Protein AF-A0A016QJT8-F1 (afdb_monomer)

Secondary structure (DSSP, 8-state):
----SEEE-B-TTSPBP---SSS-PPPPEEESS-EEETTEEE-TT-EEEEEEE-TTPPTTS--EEEEEEE---S--------TTSPPPPP-

Organism: NCBI:txid1476583

Solvent-accessible surface area (backbone atoms only — not comparable to full-atom values): 5995 Å² total; per-residue (Å²): 132,88,81,69,50,58,42,78,29,54,46,100,84,70,46,75,34,68,80,56,90,94,43,88,58,47,69,31,27,29,24,74,36,72,47,70,58,88,92,47,77,40,53,54,72,40,34,34,33,48,48,67,48,57,79,97,49,60,92,94,55,89,57,53,75,46,81,48,73,56,89,84,66,80,76,66,74,82,78,75,75,55,90,86,54,77,78,88,74,84,131

pLDDT: mean 71.09, std 17.02, range [41.34, 94.62]

Nearest PDB structures (foldseek):
  4tvf-assembly1_A  TM=7.663E-01  e=9.146E-01  Actinoplanes teichomyceticus

Mean predicted aligned error: 10.41 Å

Radius of gyration: 15.87 Å; Cα contacts (8 Å, |Δi|>4): 143; chains: 1; bounding box: 52×27×38 Å

Foldseek 3Di:
DPPDQKDFDADPVRHGADDADPDGWFGKIAGCAWDQDPNDTDHHGWIWTWDWDCVPPDPPDDTDTDIGIDDGDHPPDHPDPPPPDDPDDDD

Sequence (91 aa):
METGGAVMAKNGQGRPLGFYFCTPYCAIYGAKRPLVLGDTPVRKGQRFTLERAAEGVRLGYPFRREIVVGTFQTGAAIDYCDPDQPPPHED

Structure (mmCIF, N/CA/C/O backbone):
data_AF-A0A016QJT8-F1
#
_entry.id   AF-A0A016QJT8-F1
#
loop_
_atom_site.group_PDB
_atom_site.id
_atom_site.type_symbol
_atom_site.label_atom_id
_atom_site.label_alt_id
_atom_site.label_comp_id
_atom_site.label_asym_id
_atom_site.label_entity_id
_atom_site.label_seq_id
_atom_site.pdbx_PDB_ins_code
_atom_site.Cartn_x
_atom_site.Cartn_y
_atom_site.Cartn_z
_atom_site.occupancy
_atom_site.B_iso_or_equiv
_atom_site.auth_seq_id
_atom_site.auth_comp_id
_atom_site.auth_asym_id
_atom_site.auth_atom_id
_atom_site.pdbx_PDB_model_num
ATOM 1 N N . MET A 1 1 ? -25.385 -2.956 1.059 1.00 43.12 1 MET A N 1
ATOM 2 C CA . MET A 1 1 ? -23.931 -3.104 0.835 1.00 43.12 1 MET A CA 1
ATOM 3 C C . MET A 1 1 ? -23.254 -1.970 1.582 1.00 43.12 1 MET A C 1
ATOM 5 O O . MET A 1 1 ? -23.402 -0.831 1.167 1.00 43.12 1 MET A O 1
ATOM 9 N N . GLU A 1 2 ? -22.614 -2.237 2.722 1.00 48.06 2 GLU A N 1
ATOM 10 C CA . GLU A 1 2 ? -21.848 -1.197 3.422 1.00 48.06 2 GLU A CA 1
ATOM 11 C C . GLU A 1 2 ? -20.609 -0.849 2.586 1.00 48.06 2 GLU A C 1
ATOM 13 O O . GLU A 1 2 ? -19.604 -1.572 2.551 1.00 48.06 2 GLU A O 1
ATOM 18 N N . THR A 1 3 ? -20.717 0.239 1.832 1.00 56.88 3 THR A N 1
ATOM 19 C CA . THR A 1 3 ? -19.597 0.892 1.156 1.00 56.88 3 THR A CA 1
ATOM 20 C C . THR A 1 3 ? -18.638 1.460 2.210 1.00 56.88 3 THR A C 1
ATOM 22 O O . THR A 1 3 ? -19.097 2.007 3.207 1.00 56.88 3 THR A O 1
ATOM 25 N N . GLY A 1 4 ? -17.315 1.347 2.008 1.00 69.00 4 GLY A N 1
ATOM 26 C CA . GLY A 1 4 ? -16.309 1.937 2.920 1.00 69.00 4 GLY A CA 1
ATOM 27 C C . GLY A 1 4 ? -15.373 0.962 3.655 1.00 69.00 4 GLY A C 1
ATOM 28 O O . GLY A 1 4 ? -14.865 1.280 4.727 1.00 69.00 4 GLY A O 1
ATOM 29 N N . GLY A 1 5 ? -15.115 -0.231 3.105 1.00 85.56 5 GLY A N 1
ATOM 30 C CA . GLY A 1 5 ? -14.256 -1.244 3.743 1.00 85.56 5 GLY A CA 1
ATOM 31 C C . GLY A 1 5 ? -12.766 -0.879 3.864 1.00 85.56 5 GLY A C 1
ATOM 32 O O . GLY A 1 5 ? -12.058 -1.486 4.668 1.00 85.56 5 GLY A O 1
ATOM 33 N N . ALA A 1 6 ? -12.303 0.122 3.117 1.00 86.50 6 ALA A N 1
ATOM 34 C CA . ALA A 1 6 ? -10.946 0.654 3.162 1.00 86.50 6 ALA A CA 1
ATOM 35 C C . ALA A 1 6 ? -10.987 2.185 3.269 1.00 86.50 6 ALA A C 1
ATOM 37 O O . ALA A 1 6 ? -11.869 2.828 2.704 1.00 86.50 6 ALA A O 1
ATOM 38 N N . VAL A 1 7 ? -10.024 2.767 3.981 1.00 88.69 7 VAL A N 1
ATOM 39 C CA . VAL A 1 7 ? -9.835 4.225 4.076 1.00 88.69 7 VAL A CA 1
ATOM 40 C C . VAL A 1 7 ? -8.373 4.565 3.856 1.00 88.69 7 VAL A C 1
ATOM 42 O O . VAL A 1 7 ? -7.522 3.731 4.151 1.00 88.69 7 VAL A O 1
ATOM 45 N N . MET A 1 8 ? -8.053 5.782 3.414 1.00 86.25 8 MET A N 1
ATOM 46 C CA . MET A 1 8 ? -6.650 6.199 3.385 1.00 86.25 8 MET A CA 1
ATOM 47 C C . MET A 1 8 ? -6.032 6.113 4.782 1.00 86.25 8 MET A C 1
ATOM 49 O O . MET A 1 8 ? -6.594 6.597 5.770 1.00 86.25 8 MET A O 1
ATOM 53 N N . ALA A 1 9 ? -4.865 5.489 4.852 1.00 84.19 9 ALA A N 1
ATOM 54 C CA . ALA A 1 9 ? -4.080 5.383 6.058 1.00 84.19 9 ALA A CA 1
ATOM 55 C C . ALA A 1 9 ? -3.435 6.738 6.362 1.00 84.19 9 ALA A C 1
ATOM 57 O O . ALA A 1 9 ? -2.970 7.450 5.471 1.00 84.19 9 ALA A O 1
ATOM 58 N N . LYS A 1 10 ? -3.420 7.092 7.645 1.00 82.69 10 LYS A N 1
ATOM 59 C CA . LYS A 1 10 ? -2.862 8.343 8.150 1.00 82.69 10 LYS A CA 1
ATOM 60 C C . LYS A 1 10 ? -1.808 8.055 9.215 1.00 82.69 10 LYS A C 1
ATOM 62 O O . LYS A 1 10 ? -1.894 7.041 9.910 1.00 82.69 10 LYS A O 1
ATOM 67 N N . ASN A 1 11 ? -0.821 8.934 9.335 1.00 77.69 11 ASN A N 1
ATOM 68 C CA . ASN A 1 11 ? 0.145 8.924 10.426 1.00 77.69 11 ASN A CA 1
ATOM 69 C C . ASN A 1 11 ? -0.491 9.451 11.731 1.00 77.69 11 ASN A C 1
ATOM 71 O O . ASN A 1 11 ? -1.653 9.863 11.744 1.00 77.69 11 ASN A O 1
ATOM 75 N N . GLY A 1 12 ? 0.273 9.463 12.829 1.00 75.75 12 GLY A N 1
ATOM 76 C CA . GLY A 1 12 ? -0.206 9.938 14.138 1.00 75.75 12 GLY A CA 1
ATOM 77 C C . GLY A 1 12 ? -0.651 11.408 14.168 1.00 75.75 12 GLY A C 1
ATOM 78 O O . GLY A 1 12 ? -1.402 11.799 15.049 1.00 75.75 12 GLY A O 1
ATOM 79 N N . GLN A 1 13 ? -0.251 12.206 13.174 1.00 80.00 13 GLN A N 1
ATOM 80 C CA . GLN A 1 13 ? -0.650 13.607 12.998 1.00 80.00 13 GLN A CA 1
ATOM 81 C C . GLN A 1 13 ? -1.838 13.773 12.031 1.00 80.00 13 GLN A C 1
ATOM 83 O O . GLN A 1 13 ? -2.148 14.885 11.612 1.00 80.00 13 GLN A O 1
ATOM 88 N N . GLY A 1 14 ? -2.475 12.676 11.607 1.00 77.88 14 GLY A N 1
ATOM 89 C CA . GLY A 1 14 ? -3.619 12.706 10.694 1.00 77.88 14 GLY A CA 1
ATOM 90 C C . GLY A 1 14 ? -3.276 12.989 9.225 1.00 77.88 14 GLY A C 1
ATOM 91 O O . GLY A 1 14 ? -4.194 13.114 8.408 1.00 77.88 14 GLY A O 1
ATOM 92 N N . ARG A 1 15 ? -1.990 13.058 8.858 1.00 76.88 15 ARG A N 1
ATOM 93 C CA . ARG A 1 15 ? -1.542 13.222 7.464 1.00 76.88 15 ARG A CA 1
ATOM 94 C C . ARG A 1 15 ? -1.543 11.872 6.743 1.00 76.88 15 ARG A C 1
ATOM 96 O O . ARG A 1 15 ? -1.231 10.877 7.395 1.00 76.88 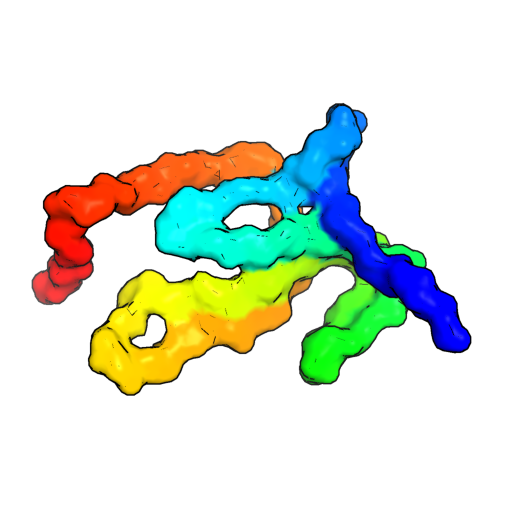15 ARG A O 1
ATOM 103 N N . PRO A 1 16 ? -1.864 11.799 5.440 1.00 75.12 16 PRO A N 1
ATOM 104 C CA . PRO A 1 16 ? -1.767 10.556 4.675 1.00 75.12 16 PRO A CA 1
ATOM 105 C C . PRO A 1 16 ? -0.382 9.899 4.791 1.00 75.12 16 PRO A C 1
ATOM 107 O O . PRO A 1 16 ? 0.636 10.586 4.870 1.00 75.12 16 PRO A O 1
ATOM 110 N N . LEU A 1 17 ? -0.354 8.568 4.842 1.00 73.25 17 LEU A N 1
ATOM 111 C CA . LEU A 1 17 ? 0.874 7.773 4.810 1.00 73.25 17 LEU A CA 1
ATOM 112 C C . LEU A 1 17 ? 1.366 7.605 3.364 1.00 73.25 17 LEU A C 1
ATOM 114 O O . LEU A 1 17 ? 0.597 7.142 2.524 1.00 73.25 17 LEU A O 1
ATOM 118 N N . GLY A 1 18 ? 2.661 7.875 3.146 1.00 61.12 18 GLY A N 1
ATOM 119 C CA . GLY A 1 18 ? 3.431 7.495 1.952 1.00 61.12 18 GLY A CA 1
ATOM 120 C C . GLY A 1 18 ? 3.329 8.450 0.757 1.00 61.12 18 GLY A C 1
ATOM 121 O O . GLY A 1 18 ? 2.250 8.930 0.428 1.00 61.12 18 GLY A O 1
ATOM 122 N N . PHE A 1 19 ? 4.470 8.677 0.102 1.00 50.97 19 PHE A N 1
ATOM 123 C CA . PHE A 1 19 ? 4.616 9.242 -1.244 1.00 50.97 19 PHE A CA 1
ATOM 124 C C . PHE A 1 19 ? 5.832 8.553 -1.891 1.00 50.97 19 PHE A C 1
ATOM 126 O O . PHE A 1 19 ? 6.797 8.274 -1.180 1.00 50.97 19 PHE A O 1
ATOM 133 N N . TYR A 1 20 ? 5.797 8.285 -3.197 1.00 47.53 20 TYR A N 1
ATOM 134 C CA . TYR A 1 20 ? 6.961 7.850 -3.979 1.00 47.53 20 TYR A CA 1
ATOM 135 C C . TYR A 1 20 ? 6.943 8.608 -5.312 1.00 47.53 20 TYR A C 1
ATOM 137 O O . TYR A 1 20 ? 5.867 8.886 -5.841 1.00 47.53 20 TYR A O 1
ATOM 145 N N . PHE A 1 21 ? 8.111 9.034 -5.791 1.00 44.41 21 PHE A N 1
ATOM 146 C CA . PHE A 1 21 ? 8.225 10.136 -6.755 1.00 44.41 21 PHE A CA 1
ATOM 147 C C . PHE A 1 21 ? 8.376 9.687 -8.220 1.00 44.41 21 PHE A C 1
ATOM 149 O O . PHE A 1 21 ? 7.860 10.369 -9.099 1.00 44.41 21 PHE A O 1
ATOM 156 N N . CYS A 1 22 ? 8.985 8.534 -8.514 1.00 42.31 22 CYS A N 1
ATOM 157 C CA . CYS A 1 22 ? 9.190 8.090 -9.906 1.00 42.31 22 CYS A CA 1
ATOM 158 C C . CYS A 1 22 ? 8.033 7.247 -10.475 1.00 42.31 22 CYS A C 1
ATOM 160 O O . CYS A 1 22 ? 7.941 7.010 -11.678 1.00 42.31 22 CYS A O 1
ATOM 162 N N . THR A 1 23 ? 7.117 6.809 -9.614 1.00 41.34 23 THR A N 1
ATOM 163 C CA . THR A 1 23 ? 5.914 6.054 -9.970 1.00 41.34 23 THR A CA 1
ATOM 164 C C . THR A 1 23 ? 4.781 6.528 -9.070 1.00 41.34 23 THR A C 1
ATOM 166 O O . THR A 1 23 ? 4.998 6.669 -7.865 1.00 41.34 23 THR A O 1
ATOM 169 N N . PRO A 1 24 ? 3.569 6.784 -9.595 1.00 50.91 24 PRO 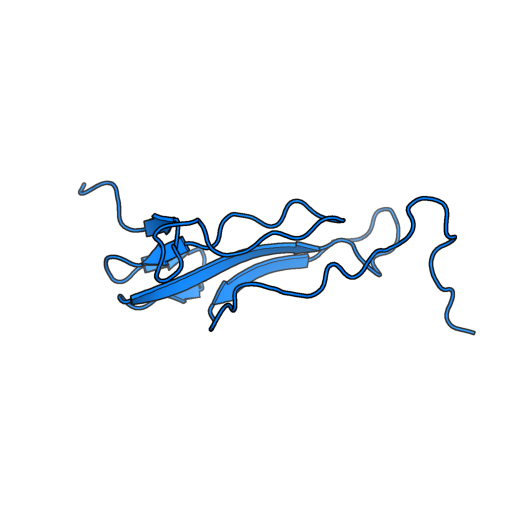A N 1
ATOM 170 C CA . PRO A 1 24 ? 2.433 7.133 -8.758 1.00 50.91 24 PRO A CA 1
ATOM 171 C C . PRO A 1 24 ? 2.055 5.899 -7.935 1.00 50.91 24 PRO A C 1
ATOM 173 O O . PRO A 1 24 ? 1.206 5.108 -8.343 1.00 50.91 24 PRO A O 1
ATOM 176 N N . TYR A 1 25 ? 2.704 5.692 -6.790 1.00 57.19 25 TYR A N 1
ATOM 177 C CA . TYR A 1 25 ? 2.244 4.683 -5.855 1.00 57.19 25 TYR A CA 1
ATOM 178 C C . TYR A 1 25 ? 0.848 5.075 -5.398 1.00 57.19 25 TYR A C 1
ATOM 180 O O . TYR A 1 25 ? 0.559 6.235 -5.083 1.00 57.19 25 TYR A O 1
ATOM 188 N N . CYS A 1 26 ? -0.040 4.089 -5.392 1.00 65.00 26 CYS A N 1
ATOM 189 C CA . CYS A 1 26 ? -1.373 4.275 -4.868 1.00 65.00 26 CYS A CA 1
ATOM 190 C C . CYS A 1 26 ? -1.304 4.657 -3.385 1.00 65.00 26 CYS A C 1
ATOM 192 O O . CYS A 1 26 ? -0.371 4.294 -2.662 1.00 65.00 26 CYS A O 1
ATOM 194 N N . ALA A 1 27 ? -2.315 5.401 -2.932 1.00 77.56 27 ALA A N 1
ATOM 195 C CA . ALA A 1 27 ? -2.446 5.741 -1.525 1.00 77.56 27 ALA A CA 1
ATOM 196 C C . ALA A 1 27 ? -2.338 4.478 -0.659 1.00 77.56 27 ALA A C 1
ATOM 198 O O . ALA A 1 27 ? -2.827 3.410 -1.029 1.00 77.56 27 ALA A O 1
ATOM 199 N N . ILE A 1 28 ? -1.726 4.600 0.517 1.00 84.25 28 ILE A N 1
ATOM 200 C CA . ILE A 1 28 ? -1.773 3.513 1.491 1.00 84.25 28 ILE A CA 1
ATOM 201 C C . ILE A 1 28 ? -3.174 3.507 2.092 1.00 84.25 28 ILE A C 1
ATOM 203 O O . ILE A 1 28 ? -3.663 4.534 2.568 1.00 84.25 28 ILE A O 1
ATOM 207 N N . TYR A 1 29 ? -3.812 2.346 2.109 1.00 88.81 29 TYR A N 1
ATOM 208 C CA . TYR A 1 29 ? -5.136 2.145 2.677 1.00 88.81 29 TYR A CA 1
ATOM 209 C C . TYR A 1 29 ? -5.062 1.314 3.953 1.00 88.81 29 TYR A C 1
ATOM 211 O O . TYR A 1 29 ? -4.191 0.465 4.110 1.00 88.81 29 TYR A O 1
ATOM 219 N N . GLY A 1 30 ? -5.992 1.546 4.874 1.00 92.12 30 GLY A N 1
ATOM 220 C CA . GLY A 1 30 ? -6.244 0.706 6.039 1.00 92.12 30 GLY A CA 1
ATOM 221 C C . GLY A 1 30 ? -7.595 0.005 5.923 1.00 92.12 30 GLY A C 1
ATOM 222 O O . GLY A 1 30 ? -8.612 0.651 5.651 1.00 92.12 30 GLY A O 1
ATOM 223 N N . ALA A 1 31 ? -7.620 -1.303 6.175 1.00 93.88 31 ALA A N 1
ATOM 224 C CA . ALA A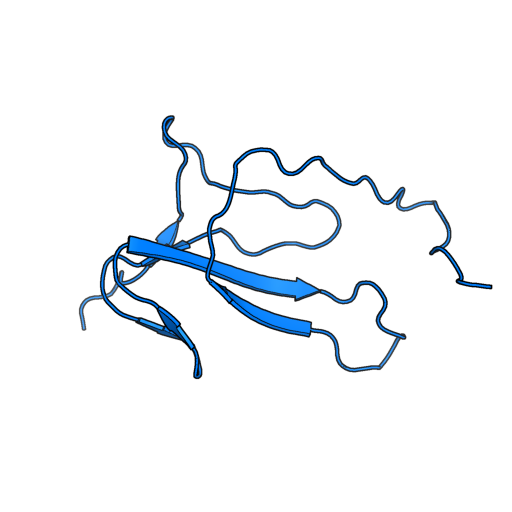 1 31 ? -8.836 -2.107 6.146 1.00 93.88 31 ALA A CA 1
ATOM 225 C C . ALA A 1 31 ? -9.681 -1.891 7.418 1.00 93.88 31 ALA A C 1
ATOM 227 O O . ALA A 1 31 ? -9.236 -2.156 8.538 1.00 93.88 31 ALA A O 1
ATOM 228 N N . LYS A 1 32 ? -10.926 -1.427 7.266 1.00 94.06 32 LYS A N 1
ATOM 229 C CA . LYS A 1 32 ? -11.880 -1.227 8.379 1.00 94.06 32 LYS A CA 1
ATOM 230 C C . LYS A 1 32 ? -12.621 -2.500 8.782 1.00 94.06 32 LYS A C 1
ATOM 232 O O . LYS A 1 32 ? -13.115 -2.604 9.905 1.00 94.06 32 LYS A O 1
ATOM 237 N N . ARG A 1 33 ? -12.632 -3.484 7.891 1.00 92.19 33 ARG A N 1
ATOM 238 C CA . ARG A 1 33 ? -13.160 -4.842 8.059 1.00 92.19 33 ARG A CA 1
ATOM 239 C C . ARG A 1 33 ? -12.297 -5.806 7.236 1.00 92.19 33 ARG A C 1
ATOM 241 O O . ARG A 1 33 ? -11.495 -5.314 6.448 1.00 92.19 33 ARG A O 1
ATOM 248 N N . PRO A 1 34 ? -12.429 -7.133 7.391 1.00 93.75 34 PRO A N 1
ATOM 249 C CA . PRO A 1 34 ? -11.784 -8.068 6.476 1.00 93.75 34 PRO A CA 1
ATOM 250 C C . PRO A 1 34 ? -12.181 -7.780 5.019 1.00 93.75 34 PRO A C 1
ATOM 252 O O . PRO A 1 34 ? -13.357 -7.518 4.731 1.00 93.75 34 PRO A O 1
ATOM 255 N N . LEU A 1 35 ? -11.194 -7.797 4.126 1.00 93.69 35 LEU A N 1
ATOM 256 C CA . LEU A 1 35 ? -11.331 -7.584 2.687 1.00 93.69 35 LEU A CA 1
ATOM 257 C C . LEU A 1 35 ? -10.677 -8.739 1.931 1.00 93.69 35 LEU A C 1
ATOM 259 O O . LEU A 1 35 ? -9.756 -9.383 2.430 1.00 93.69 35 LEU A O 1
ATOM 263 N 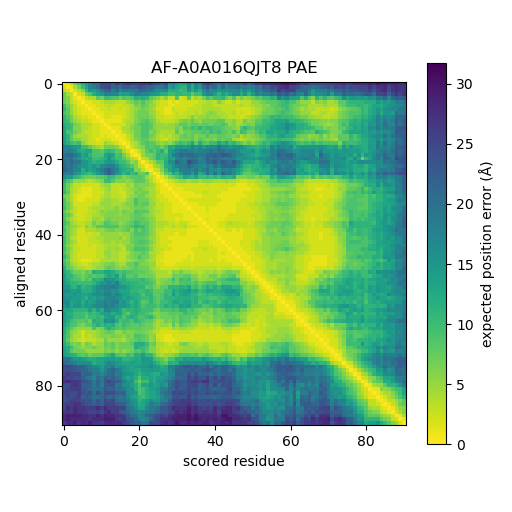N . VAL A 1 36 ? -11.129 -8.939 0.700 1.00 93.19 36 VAL A N 1
ATOM 264 C CA . VAL A 1 36 ? -10.448 -9.758 -0.300 1.00 93.19 36 VAL A CA 1
ATOM 265 C C . VAL A 1 36 ? -10.246 -8.860 -1.517 1.00 93.19 36 VAL A C 1
ATOM 267 O O . VAL A 1 36 ? -11.213 -8.281 -2.016 1.00 93.19 36 VAL A O 1
ATOM 270 N N . LEU A 1 37 ? -8.993 -8.670 -1.926 1.00 88.38 37 LEU A N 1
ATOM 271 C CA . LEU A 1 37 ? -8.593 -7.825 -3.049 1.00 88.38 37 LEU A CA 1
ATOM 272 C C . LEU A 1 37 ? -7.950 -8.725 -4.106 1.00 88.38 37 LEU A C 1
ATOM 274 O O . LEU A 1 37 ? -6.816 -9.158 -3.935 1.00 88.38 37 LEU A O 1
ATOM 278 N N . GLY A 1 38 ? -8.691 -9.055 -5.165 1.00 87.69 38 GLY A N 1
ATOM 279 C CA . GLY A 1 38 ? -8.288 -10.145 -6.057 1.00 87.69 38 GLY A CA 1
ATOM 280 C C . GLY A 1 38 ? -8.283 -11.476 -5.301 1.00 87.69 38 GLY A C 1
ATOM 281 O O . GLY A 1 38 ? -9.305 -11.869 -4.745 1.00 87.69 38 GLY A O 1
ATOM 282 N N . ASP A 1 39 ? -7.131 -12.133 -5.249 1.00 88.06 39 ASP A N 1
ATOM 283 C CA . ASP A 1 39 ? -6.850 -13.341 -4.463 1.00 88.06 39 ASP A CA 1
ATOM 284 C C . ASP A 1 39 ? -6.194 -13.041 -3.101 1.00 88.06 39 ASP A C 1
ATOM 286 O O . ASP A 1 39 ? -5.933 -13.952 -2.317 1.00 88.06 39 ASP A O 1
ATOM 290 N N . THR A 1 40 ? -5.956 -11.763 -2.787 1.00 90.38 40 THR A N 1
ATOM 291 C CA . THR A 1 40 ? -5.215 -11.349 -1.595 1.00 90.38 40 THR A CA 1
ATOM 292 C C . THR A 1 40 ? -6.162 -11.042 -0.425 1.00 90.38 40 THR A C 1
ATOM 294 O O . THR A 1 40 ? -6.912 -10.057 -0.471 1.00 90.38 40 THR A O 1
ATOM 297 N N . PRO A 1 41 ? -6.141 -11.831 0.668 1.00 93.56 41 PRO A N 1
ATOM 298 C CA . PRO A 1 41 ? -6.913 -11.529 1.868 1.00 93.56 41 PRO A CA 1
ATOM 299 C C . PRO A 1 41 ? -6.240 -10.432 2.706 1.00 93.56 41 PRO A C 1
ATOM 301 O O . PRO A 1 41 ? -5.060 -10.516 3.040 1.00 93.56 41 PRO A O 1
ATOM 304 N N . VAL A 1 42 ? -7.015 -9.431 3.132 1.00 93.31 42 VAL A N 1
ATOM 305 C CA . VAL A 1 42 ? -6.563 -8.344 4.014 1.00 93.31 42 VAL A CA 1
ATOM 306 C C . VAL A 1 42 ? -7.407 -8.335 5.282 1.00 93.31 42 VAL A C 1
ATOM 30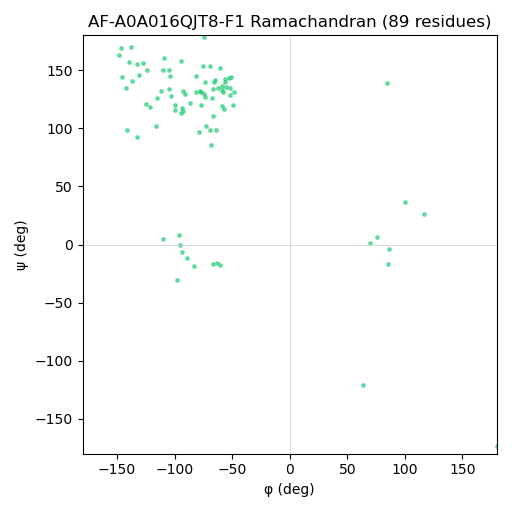8 O O . VAL A 1 42 ? -8.623 -8.135 5.255 1.00 93.31 42 VAL A O 1
ATOM 311 N N . ARG A 1 43 ? -6.772 -8.545 6.432 1.00 94.62 43 ARG A N 1
ATOM 312 C CA . ARG A 1 43 ? -7.444 -8.543 7.734 1.00 94.62 43 ARG A CA 1
ATOM 313 C C . ARG A 1 43 ? -7.769 -7.117 8.167 1.00 94.62 43 ARG A C 1
ATOM 315 O O . ARG A 1 43 ? -7.078 -6.159 7.823 1.00 94.62 43 ARG A O 1
ATOM 322 N N . LYS A 1 44 ? -8.801 -6.978 9.001 1.00 94.00 44 LYS A N 1
ATOM 323 C CA . LYS A 1 44 ? -9.129 -5.703 9.653 1.00 94.00 44 LYS A CA 1
ATOM 324 C C . LYS A 1 44 ? -7.892 -5.133 10.361 1.00 94.00 44 LYS A C 1
ATOM 326 O O . LYS A 1 44 ? -7.202 -5.851 11.076 1.00 94.00 44 LYS A O 1
ATOM 331 N N . GLY A 1 45 ? -7.644 -3.839 10.177 1.00 90.75 45 GLY A N 1
ATOM 332 C CA . GLY A 1 45 ? -6.515 -3.119 10.767 1.00 90.75 45 GLY A CA 1
ATOM 333 C C . GLY A 1 45 ? -5.213 -3.208 9.969 1.00 90.75 45 GLY A C 1
ATOM 334 O O . GLY A 1 45 ? -4.345 -2.360 10.172 1.00 90.75 45 GLY A O 1
ATOM 335 N N . GLN A 1 46 ? -5.080 -4.157 9.035 1.00 92.69 46 GLN A N 1
ATOM 336 C CA . GLN A 1 46 ? -3.924 -4.192 8.144 1.00 92.69 46 GLN A CA 1
ATOM 337 C C . GLN A 1 46 ? -3.949 -3.022 7.165 1.00 92.69 46 GLN A C 1
ATOM 339 O O . GLN A 1 46 ? -5.006 -2.474 6.823 1.00 92.69 46 GLN A O 1
ATOM 344 N N . ARG A 1 47 ? -2.748 -2.651 6.722 1.00 90.50 47 ARG A N 1
ATOM 345 C CA . ARG A 1 47 ? -2.538 -1.666 5.672 1.00 90.50 47 ARG A CA 1
ATOM 346 C C . ARG A 1 47 ? -2.132 -2.362 4.385 1.00 90.50 47 ARG A C 1
ATOM 348 O O . ARG A 1 47 ? -1.488 -3.410 4.428 1.00 90.50 47 ARG A O 1
ATOM 355 N N . PHE A 1 48 ? -2.482 -1.754 3.265 1.00 90.00 48 PHE A N 1
ATOM 356 C CA . PHE A 1 48 ? -2.082 -2.220 1.948 1.00 90.00 48 PHE A CA 1
ATOM 357 C C . PHE A 1 48 ? -1.914 -1.051 0.974 1.00 90.00 48 PHE A C 1
ATOM 359 O O . PHE A 1 48 ? -2.426 0.043 1.218 1.00 90.00 48 PHE A O 1
ATOM 366 N N . THR A 1 49 ? -1.226 -1.291 -0.137 1.00 86.94 49 THR A N 1
ATOM 367 C CA . THR A 1 49 ? -1.216 -0.414 -1.313 1.00 86.94 49 THR A CA 1
ATOM 368 C C . THR A 1 49 ? -1.303 -1.250 -2.591 1.00 86.94 49 THR A C 1
ATOM 370 O O . THR A 1 49 ? -1.228 -2.480 -2.545 1.00 86.94 49 THR A O 1
ATOM 373 N N . LEU A 1 50 ? -1.508 -0.581 -3.721 1.00 83.00 50 LEU A N 1
ATOM 374 C CA . LEU A 1 50 ? -1.412 -1.176 -5.048 1.00 83.00 50 LEU A CA 1
ATOM 375 C C . LEU A 1 50 ? -0.040 -0.805 -5.612 1.00 83.00 50 LEU A C 1
ATOM 377 O O . LEU A 1 50 ? 0.268 0.382 -5.755 1.00 83.00 50 LEU A O 1
ATOM 381 N N . GLU A 1 51 ? 0.773 -1.807 -5.920 1.00 76.94 51 GLU A N 1
ATOM 382 C CA . GLU A 1 51 ? 2.056 -1.605 -6.579 1.00 76.94 51 GLU A CA 1
ATOM 383 C C . GLU A 1 51 ? 1.872 -1.686 -8.089 1.00 76.94 51 GLU A C 1
ATOM 385 O O . GLU A 1 51 ? 1.280 -2.627 -8.628 1.00 76.94 51 GLU A O 1
ATOM 390 N N . ARG A 1 52 ? 2.403 -0.670 -8.767 1.00 72.12 52 ARG A N 1
ATOM 391 C CA . ARG A 1 52 ? 2.562 -0.641 -10.213 1.00 72.12 52 ARG A CA 1
ATOM 392 C C . ARG A 1 52 ? 3.978 -0.177 -10.525 1.00 72.12 52 ARG A C 1
ATOM 394 O O . ARG A 1 52 ? 4.215 1.022 -10.635 1.00 72.12 52 ARG A O 1
ATOM 401 N N . ALA A 1 53 ? 4.891 -1.129 -10.674 1.00 70.12 53 ALA A N 1
ATOM 402 C CA . ALA A 1 53 ? 6.299 -0.859 -10.934 1.00 70.12 53 ALA A CA 1
ATOM 403 C C . ALA A 1 53 ? 6.693 -1.387 -12.317 1.00 70.12 53 ALA A C 1
ATOM 405 O O . ALA A 1 53 ? 6.464 -2.554 -12.636 1.00 70.12 53 ALA A O 1
ATOM 406 N N . ALA A 1 54 ? 7.262 -0.502 -13.137 1.00 64.19 54 ALA A N 1
ATOM 407 C CA . ALA A 1 54 ? 7.907 -0.835 -14.410 1.00 64.19 54 ALA A CA 1
ATOM 408 C C . ALA A 1 54 ? 9.435 -0.654 -14.344 1.00 64.19 54 ALA A C 1
ATOM 410 O O . ALA A 1 54 ? 10.117 -0.794 -15.354 1.00 64.19 54 ALA A O 1
ATOM 411 N N . GLU A 1 55 ? 9.961 -0.333 -13.161 1.00 67.19 55 GLU A N 1
ATOM 412 C CA . GLU A 1 55 ? 11.395 -0.245 -12.908 1.00 67.19 55 GLU A CA 1
ATOM 413 C C . GLU A 1 55 ? 12.071 -1.589 -13.209 1.00 67.19 55 GLU A C 1
ATOM 415 O O . GLU A 1 55 ? 11.548 -2.647 -12.856 1.00 67.19 55 GLU A O 1
ATOM 420 N N . GLY A 1 56 ? 13.188 -1.550 -13.938 1.00 64.50 56 GLY A N 1
ATOM 421 C CA . GLY A 1 56 ? 13.903 -2.748 -14.392 1.00 64.50 56 GLY A CA 1
ATOM 422 C C . GLY A 1 56 ? 13.191 -3.573 -15.478 1.00 64.50 56 GLY A C 1
ATOM 423 O O . GLY A 1 56 ? 13.723 -4.593 -15.911 1.00 64.50 56 GLY A O 1
ATOM 424 N N . VAL A 1 57 ? 12.008 -3.162 -15.957 1.00 62.75 57 VAL A N 1
ATOM 425 C CA . VAL A 1 57 ? 11.259 -3.894 -16.994 1.00 62.75 57 VAL A CA 1
ATOM 426 C C . VAL A 1 57 ? 11.603 -3.363 -18.387 1.00 62.75 57 VAL A C 1
ATOM 428 O O . VAL A 1 57 ? 11.558 -2.162 -18.650 1.00 62.75 57 VAL A O 1
ATOM 431 N N . ARG A 1 58 ? 11.897 -4.270 -19.327 1.00 63.38 58 ARG A N 1
ATOM 432 C CA . ARG A 1 58 ? 12.153 -3.923 -20.734 1.00 63.38 58 ARG A CA 1
ATOM 433 C C . ARG A 1 58 ? 10.900 -3.351 -21.409 1.00 63.38 58 ARG A C 1
ATO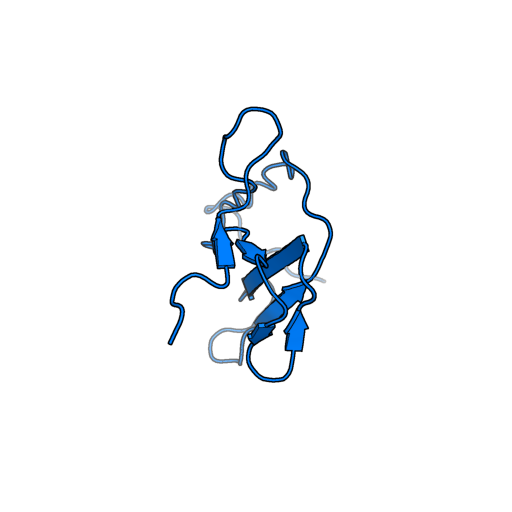M 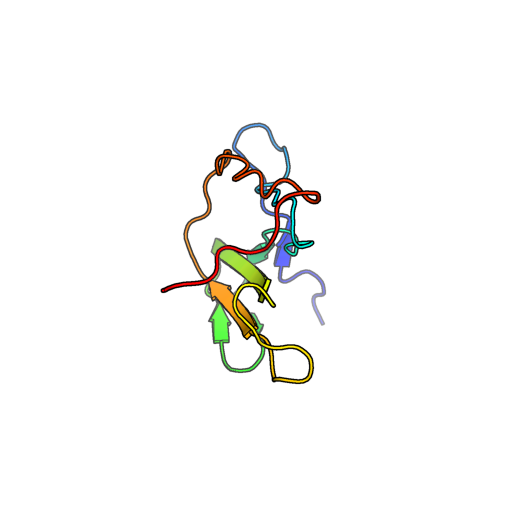435 O O . ARG A 1 58 ? 9.795 -3.856 -21.217 1.00 63.38 58 ARG A O 1
ATOM 442 N N . LEU A 1 59 ? 11.071 -2.347 -22.274 1.00 66.38 59 LEU A N 1
ATOM 443 C CA . LEU A 1 59 ? 9.970 -1.780 -23.065 1.00 66.38 59 LEU A CA 1
ATOM 444 C C . LEU A 1 59 ? 9.191 -2.876 -23.813 1.00 66.38 59 LEU A C 1
ATOM 446 O O . LEU A 1 59 ? 9.774 -3.700 -24.517 1.00 66.38 59 LEU A O 1
ATOM 450 N N . GLY A 1 60 ? 7.866 -2.868 -23.646 1.00 66.06 60 GLY A N 1
ATOM 451 C CA . GLY A 1 60 ? 6.951 -3.843 -24.249 1.00 66.06 60 GLY A CA 1
ATOM 452 C C . GLY A 1 60 ? 6.739 -5.136 -23.450 1.00 66.06 60 GLY A C 1
ATOM 453 O O . GLY A 1 60 ? 5.906 -5.944 -23.855 1.00 66.06 60 GLY A O 1
ATOM 454 N N . TYR A 1 61 ? 7.433 -5.337 -22.323 1.00 62.44 61 TYR A N 1
ATOM 455 C CA . TYR A 1 61 ? 7.268 -6.517 -21.466 1.00 62.44 61 TYR A CA 1
ATOM 456 C C . TYR A 1 61 ? 6.267 -6.268 -20.320 1.00 62.44 61 TYR A C 1
ATOM 458 O O . TYR A 1 61 ? 6.019 -5.114 -19.953 1.00 62.44 61 TYR A O 1
ATOM 466 N N . PRO A 1 62 ? 5.665 -7.330 -19.744 1.00 66.94 62 PRO A N 1
ATOM 467 C CA . PRO A 1 62 ? 4.786 -7.198 -18.587 1.00 66.94 62 PRO A CA 1
ATOM 468 C C . PRO A 1 62 ? 5.512 -6.568 -17.396 1.00 66.94 62 PRO A C 1
ATOM 470 O O . PRO A 1 62 ? 6.632 -6.948 -17.071 1.00 66.94 62 PRO A O 1
ATOM 473 N N . PHE A 1 63 ? 4.844 -5.633 -16.728 1.00 65.50 63 PHE A N 1
ATOM 474 C CA . PHE A 1 63 ? 5.335 -4.957 -15.528 1.00 65.50 63 PHE A CA 1
ATOM 475 C C . PHE A 1 63 ? 4.552 -5.406 -14.288 1.00 65.50 63 PHE A C 1
ATOM 477 O O . PHE A 1 63 ? 3.434 -5.925 -14.407 1.00 65.50 63 PHE A O 1
ATOM 484 N N . ARG A 1 64 ? 5.116 -5.198 -13.091 1.00 68.81 64 ARG A N 1
ATOM 485 C CA . ARG A 1 64 ? 4.517 -5.6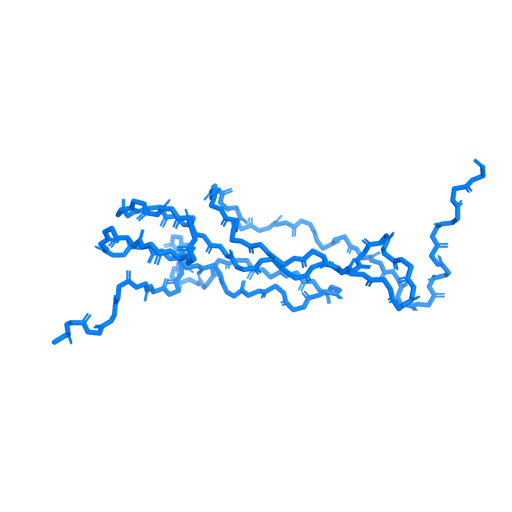67 -11.835 1.00 68.81 64 ARG A CA 1
ATOM 486 C C . ARG A 1 64 ? 3.210 -4.930 -11.538 1.00 68.81 64 ARG A C 1
ATOM 488 O O . ARG A 1 64 ? 3.133 -3.703 -11.637 1.00 68.81 64 ARG A O 1
ATOM 495 N N . ARG A 1 65 ? 2.183 -5.692 -11.153 1.00 78.25 65 ARG A N 1
ATOM 496 C CA . ARG A 1 65 ? 0.868 -5.198 -10.722 1.00 78.25 65 ARG A CA 1
ATOM 497 C C . ARG A 1 65 ? 0.364 -6.047 -9.562 1.00 78.25 65 ARG A C 1
ATOM 499 O O . ARG A 1 65 ? -0.174 -7.124 -9.799 1.00 78.25 65 ARG A O 1
ATOM 506 N N . GLU A 1 66 ? 0.528 -5.572 -8.333 1.00 82.88 66 GLU A N 1
ATOM 507 C CA . GLU A 1 66 ? 0.328 -6.404 -7.138 1.00 82.88 66 GLU A CA 1
ATOM 508 C C . GLU A 1 66 ? -0.386 -5.658 -6.001 1.00 82.88 66 GLU A C 1
ATOM 510 O O . GLU A 1 66 ? -0.382 -4.426 -5.930 1.00 82.88 66 GLU A O 1
ATOM 515 N N . ILE A 1 67 ? -1.016 -6.422 -5.101 1.00 87.94 67 ILE A N 1
ATOM 516 C CA . ILE A 1 67 ? -1.508 -5.923 -3.813 1.00 87.94 67 ILE A CA 1
ATOM 517 C C . ILE A 1 67 ? -0.413 -6.150 -2.778 1.00 87.94 67 ILE A C 1
ATOM 519 O O . ILE A 1 67 ? -0.116 -7.287 -2.419 1.00 87.94 67 ILE A O 1
ATOM 523 N N . VAL A 1 68 ? 0.144 -5.071 -2.241 1.00 86.38 68 VAL A N 1
ATOM 524 C CA . VAL A 1 68 ? 1.185 -5.161 -1.215 1.00 86.38 68 VAL A CA 1
ATOM 525 C C . VAL A 1 68 ? 0.550 -4.945 0.147 1.00 86.38 68 VAL A C 1
ATOM 527 O O . VAL A 1 68 ? 0.045 -3.860 0.435 1.00 86.38 68 VAL A O 1
ATOM 530 N N . VAL A 1 69 ? 0.577 -5.969 1.000 1.00 88.94 69 VAL A N 1
ATOM 531 C CA . VAL A 1 69 ? 0.126 -5.897 2.398 1.00 88.94 69 VAL A CA 1
ATOM 532 C C . VAL A 1 69 ? 1.348 -5.814 3.299 1.00 88.94 69 VAL A C 1
ATOM 534 O O . VAL A 1 69 ? 2.240 -6.653 3.214 1.00 88.94 69 VAL A O 1
ATOM 537 N N . GLY A 1 70 ? 1.394 -4.833 4.198 1.00 83.81 70 GLY A N 1
ATOM 538 C CA . GLY A 1 70 ? 2.572 -4.678 5.044 1.00 83.81 70 GLY A CA 1
ATOM 539 C C . GLY A 1 70 ? 2.518 -3.526 6.033 1.00 83.81 70 GLY A C 1
ATOM 540 O O . GLY A 1 70 ? 1.500 -2.849 6.212 1.00 83.81 70 GLY A O 1
ATOM 541 N N . THR A 1 71 ? 3.656 -3.319 6.691 1.00 80.19 71 THR A N 1
ATOM 542 C CA . THR A 1 71 ? 3.891 -2.174 7.569 1.00 80.19 71 THR A CA 1
ATOM 543 C C . THR A 1 71 ? 4.551 -1.070 6.762 1.00 80.19 71 THR A C 1
ATOM 545 O O . THR A 1 71 ? 5.662 -1.230 6.275 1.00 80.19 71 THR A O 1
ATOM 548 N N . PHE A 1 72 ? 3.871 0.068 6.652 1.00 76.31 72 PHE A N 1
ATOM 549 C CA . PHE A 1 72 ? 4.371 1.232 5.928 1.00 76.31 72 PHE A CA 1
ATOM 550 C C . PHE A 1 72 ? 4.832 2.306 6.910 1.00 76.31 72 PHE A C 1
ATOM 552 O O . PHE A 1 72 ? 4.100 2.633 7.854 1.00 76.31 72 PHE A O 1
ATOM 559 N N . GLN A 1 73 ? 6.013 2.870 6.667 1.00 64.88 73 GLN A N 1
ATOM 560 C CA . GLN A 1 73 ? 6.573 3.972 7.445 1.00 64.88 73 GLN A CA 1
ATOM 561 C C . GLN A 1 73 ? 6.460 5.296 6.679 1.00 64.88 73 GLN A C 1
ATOM 563 O O . GLN A 1 73 ? 6.554 5.342 5.454 1.00 64.88 73 GLN A O 1
ATOM 568 N N . THR A 1 74 ? 6.227 6.390 7.408 1.00 56.19 74 THR A N 1
ATOM 569 C CA . THR A 1 74 ? 6.362 7.748 6.866 1.00 56.19 74 THR A CA 1
ATOM 570 C C . THR A 1 74 ? 7.839 8.074 6.702 1.00 56.19 74 THR A C 1
ATOM 572 O O . THR A 1 74 ? 8.567 7.991 7.687 1.00 56.19 74 THR A O 1
ATOM 575 N N . GLY A 1 75 ? 8.252 8.508 5.513 1.00 49.19 75 GLY A N 1
ATOM 576 C CA . GLY A 1 75 ? 9.627 8.947 5.276 1.00 49.19 75 GLY A CA 1
ATOM 577 C C . GLY A 1 75 ? 10.508 7.904 4.602 1.00 49.19 75 GLY A C 1
ATOM 578 O O . GLY A 1 75 ? 11.690 7.840 4.918 1.00 49.19 75 GLY A O 1
ATOM 579 N N . ALA A 1 76 ? 9.957 7.117 3.667 1.00 46.03 76 ALA A N 1
ATOM 580 C CA . ALA A 1 76 ? 10.809 6.534 2.637 1.00 46.03 76 ALA A CA 1
ATOM 581 C C . ALA A 1 76 ? 11.647 7.682 2.062 1.00 46.03 76 ALA A C 1
ATOM 583 O O . ALA A 1 76 ? 11.083 8.696 1.636 1.00 46.03 76 ALA A O 1
ATOM 584 N N . ALA A 1 77 ? 12.972 7.564 2.174 1.00 41.53 77 ALA A N 1
ATOM 585 C CA . ALA A 1 77 ? 13.880 8.467 1.499 1.00 41.53 77 ALA A CA 1
ATOM 586 C C . ALA A 1 77 ? 13.410 8.558 0.046 1.00 41.53 77 ALA A C 1
ATOM 588 O O . ALA A 1 77 ? 13.078 7.540 -0.565 1.00 41.53 77 ALA A O 1
ATOM 589 N N . ILE A 1 78 ? 13.282 9.782 -0.458 1.00 46.44 78 ILE A N 1
ATOM 590 C CA . ILE A 1 78 ? 13.087 9.990 -1.885 1.00 46.44 78 ILE A CA 1
ATOM 591 C C . ILE A 1 78 ? 14.380 9.476 -2.504 1.00 46.44 78 ILE A C 1
ATOM 593 O O . ILE A 1 78 ? 15.397 10.161 -2.435 1.00 46.44 78 ILE A O 1
ATOM 597 N N . ASP A 1 79 ? 14.358 8.244 -3.003 1.00 43.59 79 ASP A N 1
ATOM 598 C CA . ASP A 1 79 ? 15.425 7.772 -3.863 1.00 43.59 79 ASP A CA 1
ATOM 599 C C . ASP A 1 79 ? 15.210 8.497 -5.188 1.00 43.59 79 ASP A C 1
ATOM 601 O O . ASP A 1 79 ? 14.220 8.292 -5.899 1.00 43.59 79 ASP A O 1
ATOM 605 N N . TYR A 1 80 ? 16.021 9.526 -5.399 1.00 45.00 80 TYR A N 1
ATOM 606 C CA . TYR A 1 80 ? 15.924 10.381 -6.563 1.00 45.00 80 TYR A CA 1
ATOM 607 C C . TYR A 1 80 ? 16.589 9.631 -7.714 1.00 45.00 80 TYR A C 1
ATOM 609 O O . TYR A 1 80 ? 17.806 9.686 -7.861 1.00 45.00 80 TYR A O 1
ATOM 617 N N . CYS A 1 81 ? 15.805 8.941 -8.544 1.00 51.50 81 CYS A N 1
ATOM 618 C CA . CYS A 1 81 ? 16.247 8.735 -9.917 1.00 51.50 81 CYS A CA 1
ATOM 619 C C . CYS A 1 81 ? 16.255 10.117 -10.568 1.00 51.50 81 CYS A C 1
ATOM 621 O O . CYS A 1 81 ? 15.191 10.712 -10.755 1.00 51.50 81 CYS A O 1
ATOM 623 N N . ASP A 1 82 ? 17.443 10.640 -10.861 1.00 54.75 82 ASP A N 1
ATOM 624 C CA . ASP A 1 82 ? 17.568 11.807 -11.720 1.00 54.75 82 ASP A CA 1
ATOM 625 C C . ASP A 1 82 ? 16.895 11.473 -13.062 1.00 54.75 82 ASP A C 1
ATOM 627 O O . ASP A 1 82 ? 17.313 10.516 -13.715 1.00 54.75 82 ASP A O 1
ATOM 631 N N . PRO A 1 83 ? 15.816 12.177 -13.464 1.00 52.81 83 PRO A N 1
ATOM 632 C CA . PRO A 1 83 ? 15.124 11.888 -14.718 1.00 52.81 83 PRO A CA 1
ATOM 633 C C . PRO A 1 83 ? 16.019 12.106 -15.947 1.00 52.81 83 PRO A C 1
ATOM 635 O O . PRO A 1 83 ? 15.684 11.601 -17.019 1.00 52.81 83 PRO A O 1
ATOM 638 N N . ASP A 1 84 ? 17.139 12.821 -15.787 1.00 58.03 84 ASP A N 1
ATOM 639 C CA . ASP A 1 84 ? 18.157 13.021 -16.817 1.00 58.03 84 ASP A CA 1
ATOM 640 C C . ASP A 1 84 ? 19.304 11.993 -16.736 1.00 58.03 84 ASP A C 1
ATOM 642 O O . ASP A 1 84 ? 20.157 11.951 -17.629 1.00 58.03 84 ASP A O 1
ATOM 646 N N . GLN A 1 85 ? 19.345 11.129 -15.710 1.00 54.22 85 GLN A N 1
ATOM 647 C CA . GLN A 1 85 ? 20.314 10.037 -15.668 1.00 54.22 85 GLN A CA 1
ATOM 648 C C . GLN A 1 85 ? 19.886 8.891 -16.595 1.00 54.22 85 GLN A C 1
ATOM 650 O O . GLN A 1 85 ? 18.757 8.399 -16.509 1.00 54.22 85 GLN A O 1
ATOM 655 N N . PRO A 1 86 ? 20.800 8.392 -17.449 1.00 52.19 86 PRO A N 1
ATOM 656 C CA . PRO A 1 86 ? 20.593 7.130 -18.139 1.00 52.19 86 PRO A CA 1
ATOM 657 C C . PRO A 1 86 ? 20.344 6.013 -17.112 1.00 52.19 86 PRO A C 1
ATOM 659 O O . PRO A 1 86 ? 20.984 6.017 -16.056 1.00 52.19 86 PRO A O 1
ATOM 662 N N . PRO A 1 87 ? 19.448 5.050 -17.397 1.00 52.56 87 PRO A N 1
ATOM 663 C CA . PRO A 1 87 ? 19.226 3.925 -16.500 1.00 52.56 87 PRO A CA 1
ATOM 664 C C . PRO A 1 87 ? 20.553 3.194 -16.250 1.00 52.56 87 PRO A C 1
ATOM 666 O O . PRO A 1 87 ? 21.333 3.035 -17.194 1.00 52.56 87 PRO A O 1
ATOM 669 N N . PRO A 1 88 ? 20.828 2.743 -15.013 1.00 55.66 88 PRO A N 1
ATOM 670 C CA . PRO A 1 88 ? 22.011 1.943 -14.749 1.00 55.66 88 PRO A CA 1
ATOM 671 C C . PRO A 1 88 ? 21.942 0.690 -15.626 1.00 55.66 88 PRO A C 1
ATOM 673 O O . PRO A 1 88 ? 20.989 -0.088 -15.559 1.00 55.66 88 PRO A O 1
ATOM 676 N N . HIS A 1 89 ? 22.926 0.535 -16.503 1.00 54.03 89 HIS A N 1
ATOM 677 C CA . HIS A 1 89 ? 23.147 -0.706 -17.224 1.00 54.03 89 HIS A CA 1
ATOM 678 C C . HIS A 1 89 ? 24.028 -1.577 -16.322 1.00 54.03 89 HIS A C 1
ATOM 680 O O . HIS A 1 89 ? 25.094 -1.129 -15.909 1.00 54.03 89 HIS A O 1
ATOM 686 N N . GLU A 1 90 ? 23.559 -2.771 -15.952 1.00 46.97 90 GLU A N 1
ATOM 687 C CA . GLU A 1 90 ? 24.437 -3.786 -15.359 1.00 46.97 90 GLU A CA 1
ATOM 688 C C . GLU A 1 90 ? 25.429 -4.243 -16.442 1.00 46.97 90 GLU A C 1
ATOM 690 O O . GLU A 1 90 ? 24.997 -4.602 -17.542 1.00 46.97 90 GLU A O 1
ATOM 695 N N . ASP A 1 91 ? 26.731 -4.169 -16.143 1.00 46.12 91 ASP A N 1
ATOM 696 C CA . ASP A 1 91 ? 27.809 -4.770 -16.948 1.00 46.12 91 ASP A CA 1
ATOM 697 C C . ASP A 1 91 ? 27.796 -6.307 -16.849 1.00 46.12 91 ASP A C 1
ATOM 699 O O . ASP A 1 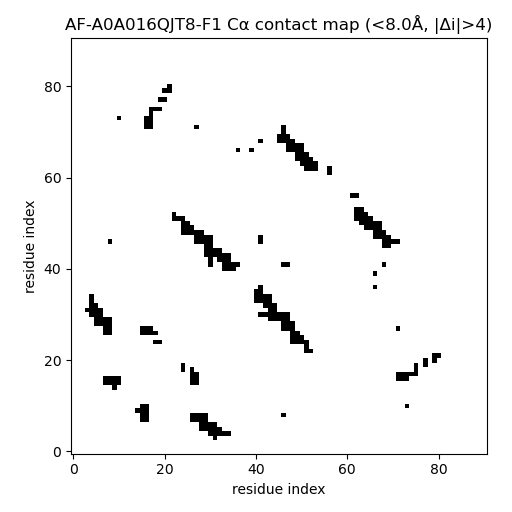91 ? 27.591 -6.834 -15.727 1.00 46.12 91 ASP A O 1
#